Protein AF-A0A2V8PGR1-F1 (afdb_monomer_lite)

Foldse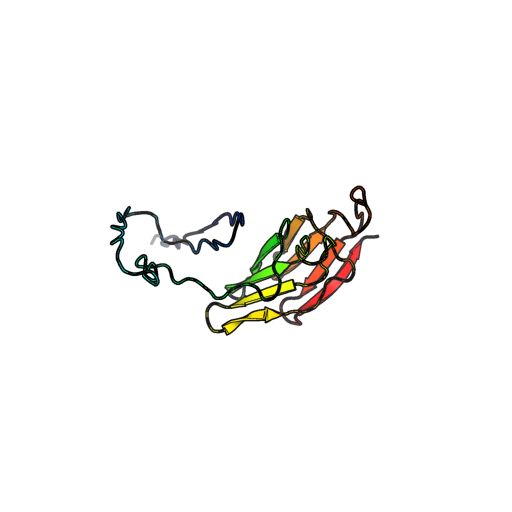ek 3Di:
DDDDDDDDDDDPDDADDDPQDGDDDDPPPDDDDDDDDPPDPPPPPCPPPDDRFDDEPFDFDQWDWDQFPVRKIKTAWGAGPVVRFQFQWIWIQDPVPGIDTFEGHPFRFGNWDWDQDPVRKIKIAWHFGGDPPGDIDRWMWIADPVRSYIDTDGD

Secondary structure (DSSP, 8-state):
-PPPP------------SSS-----------------TT-TT-----TT--PPPPPSS-EES-EEEE-TTS-EEEE--EETTTTEE---EEEEETTTEEEE-PPPSS--BS-EEEE-TTS-EEEE--EESSTTTEE---EEEEETTTTEEEEEE-

Structure (mmCIF, N/CA/C/O backbone):
data_AF-A0A2V8PGR1-F1
#
_entry.id   AF-A0A2V8PGR1-F1
#
loop_
_atom_site.group_PDB
_atom_site.id
_atom_site.type_symbol
_atom_site.label_atom_id
_atom_site.label_alt_id
_atom_site.label_comp_id
_atom_site.label_asym_id
_atom_site.label_entity_id
_atom_site.label_seq_id
_atom_site.pdbx_PDB_ins_code
_atom_site.Cartn_x
_atom_site.Cartn_y
_atom_site.Cartn_z
_atom_site.occupancy
_atom_site.B_iso_or_equiv
_atom_site.auth_seq_id
_atom_site.auth_comp_id
_atom_site.auth_asym_id
_atom_site.auth_atom_id
_atom_site.pdbx_PDB_model_num
ATOM 1 N N . MET A 1 1 ? -41.708 -13.026 21.544 1.00 40.34 1 MET A N 1
ATOM 2 C CA . MET A 1 1 ? -40.388 -12.455 21.886 1.00 40.34 1 MET A CA 1
ATOM 3 C C . MET A 1 1 ? -39.548 -12.405 20.611 1.00 40.34 1 MET A C 1
ATOM 5 O O . MET A 1 1 ? -39.101 -13.449 20.161 1.00 40.34 1 MET A O 1
ATOM 9 N N . ARG A 1 2 ? -39.451 -11.242 19.946 1.00 37.47 2 ARG A N 1
ATOM 10 C CA . ARG A 1 2 ? -38.632 -11.049 18.731 1.00 37.47 2 ARG A CA 1
ATOM 11 C C . ARG A 1 2 ? -37.319 -10.376 19.128 1.00 37.47 2 ARG A C 1
ATOM 13 O O . ARG A 1 2 ? -37.347 -9.368 19.823 1.00 37.47 2 ARG A O 1
ATOM 20 N N . ASN A 1 3 ? -36.204 -10.948 18.692 1.00 32.62 3 ASN A N 1
ATOM 21 C CA . ASN A 1 3 ? -34.861 -10.414 18.901 1.00 32.62 3 ASN A CA 1
ATOM 22 C C . ASN A 1 3 ? -34.662 -9.177 17.995 1.00 32.62 3 ASN A C 1
ATOM 24 O O . ASN A 1 3 ? -34.886 -9.308 16.787 1.00 32.62 3 ASN A O 1
ATOM 28 N N . PRO A 1 4 ? -34.306 -7.983 18.505 1.00 38.56 4 PRO A N 1
ATOM 29 C CA . PRO A 1 4 ? -34.068 -6.835 17.640 1.00 38.56 4 PRO A CA 1
ATOM 30 C C . PRO A 1 4 ? -32.735 -7.000 16.899 1.00 38.56 4 PRO A C 1
ATOM 32 O O . PRO A 1 4 ? -31.680 -7.199 17.501 1.00 38.56 4 PRO A O 1
ATOM 35 N N . ALA A 1 5 ? -32.795 -6.928 15.568 1.00 38.00 5 ALA A N 1
ATOM 36 C CA . ALA A 1 5 ? -31.629 -6.939 14.698 1.00 38.00 5 ALA A CA 1
ATOM 37 C C . ALA A 1 5 ? -30.696 -5.764 15.038 1.00 38.00 5 ALA A C 1
ATOM 39 O O . ALA A 1 5 ? -31.111 -4.607 15.107 1.00 38.00 5 ALA A O 1
ATOM 40 N N . LYS A 1 6 ? -29.418 -6.080 15.252 1.00 42.78 6 LYS A N 1
ATOM 41 C CA . LYS A 1 6 ? -28.343 -5.121 15.510 1.00 42.78 6 LYS A CA 1
ATOM 42 C C . LYS A 1 6 ? -28.073 -4.352 14.209 1.00 42.78 6 LYS A C 1
ATOM 44 O O . LYS A 1 6 ? -27.443 -4.885 13.301 1.00 42.78 6 LYS A O 1
ATOM 49 N N . ASN A 1 7 ? -28.579 -3.123 14.100 1.00 33.44 7 ASN A N 1
ATOM 50 C CA . ASN A 1 7 ? -28.240 -2.213 13.004 1.00 33.44 7 ASN A CA 1
ATOM 51 C C . ASN A 1 7 ? -26.753 -1.848 13.103 1.00 33.44 7 ASN A C 1
ATOM 53 O O . ASN A 1 7 ? -26.364 -1.033 13.936 1.00 33.44 7 ASN A O 1
ATOM 57 N N . ILE A 1 8 ? -25.922 -2.471 12.268 1.00 34.19 8 ILE A N 1
ATOM 58 C CA . ILE A 1 8 ? -24.512 -2.111 12.101 1.00 34.19 8 ILE A CA 1
ATOM 59 C C . ILE A 1 8 ? -24.435 -1.184 10.881 1.00 34.19 8 ILE A C 1
ATOM 61 O O . ILE A 1 8 ? -24.579 -1.676 9.758 1.00 34.19 8 ILE A O 1
ATOM 65 N N . PRO A 1 9 ? -24.228 0.135 11.041 1.00 31.20 9 PRO A N 1
ATOM 66 C CA . PRO A 1 9 ? -23.990 0.999 9.895 1.00 31.20 9 PRO A CA 1
ATOM 67 C C . PRO A 1 9 ? -22.628 0.644 9.284 1.00 31.20 9 PRO A C 1
ATOM 69 O O . PRO A 1 9 ? -21.581 0.855 9.891 1.00 31.20 9 PRO A O 1
ATOM 72 N N . ARG A 1 10 ? -22.639 0.070 8.078 1.00 33.03 10 ARG A N 1
ATOM 73 C CA . ARG A 1 10 ? -21.438 -0.133 7.260 1.00 33.03 10 ARG A CA 1
ATOM 74 C C . ARG A 1 10 ? -21.196 1.129 6.444 1.00 33.03 10 ARG A C 1
ATOM 76 O O . ARG A 1 10 ? -21.805 1.309 5.395 1.00 33.03 10 ARG A O 1
ATOM 83 N N . VAL A 1 11 ? -20.318 2.002 6.923 1.00 32.66 11 VAL A N 1
ATOM 84 C CA . VAL A 1 11 ? -19.789 3.098 6.105 1.00 32.66 11 VAL A CA 1
ATOM 85 C C . VAL A 1 11 ? -18.590 2.547 5.336 1.00 32.66 11 VAL A C 1
ATOM 87 O O . VAL A 1 11 ? -17.512 2.380 5.895 1.00 32.66 11 VAL A O 1
ATOM 90 N N . ILE A 1 12 ? -18.793 2.206 4.063 1.00 33.44 12 ILE A N 1
ATOM 91 C CA . ILE A 1 12 ? -17.710 1.918 3.115 1.00 33.44 12 ILE A CA 1
ATOM 92 C C . ILE A 1 12 ? -17.473 3.221 2.351 1.00 33.44 12 ILE A C 1
ATOM 94 O O . ILE A 1 12 ? -18.164 3.517 1.380 1.00 33.44 12 ILE A O 1
ATOM 98 N N . GLY A 1 13 ? -16.560 4.050 2.856 1.00 33.56 13 GLY A N 1
ATOM 99 C CA . GLY A 1 13 ? -16.101 5.250 2.162 1.00 33.56 13 GLY A CA 1
ATOM 100 C C . GLY A 1 13 ? -14.988 4.885 1.185 1.00 33.56 13 GLY A C 1
ATOM 101 O O . GLY A 1 13 ? -13.909 4.482 1.607 1.00 33.56 13 GLY A O 1
ATOM 102 N N . LEU A 1 14 ? -15.264 5.001 -0.113 1.00 29.20 14 LEU A N 1
ATOM 103 C CA . LEU A 1 14 ? -14.276 4.902 -1.186 1.00 29.20 14 LEU A CA 1
ATOM 104 C C . LEU A 1 14 ? -13.326 6.109 -1.096 1.00 29.20 14 LEU A C 1
ATOM 106 O O . LEU A 1 14 ? -13.737 7.243 -1.338 1.00 29.20 14 LEU A O 1
ATOM 110 N N . LEU A 1 15 ? -12.070 5.863 -0.722 1.00 35.34 15 LEU A N 1
ATOM 111 C CA . LEU A 1 15 ? -11.019 6.874 -0.621 1.00 35.34 15 LEU A CA 1
ATOM 112 C C . LEU A 1 15 ? -10.385 7.082 -2.006 1.00 35.34 15 LEU A C 1
ATOM 114 O O . LEU A 1 15 ? -9.574 6.273 -2.448 1.00 35.34 15 LEU A O 1
ATOM 118 N N . LEU A 1 16 ? -10.765 8.150 -2.710 1.00 32.25 16 LEU A N 1
ATOM 119 C CA . LEU A 1 16 ? -10.058 8.611 -3.908 1.00 32.25 16 LEU A CA 1
ATOM 120 C C . LEU A 1 16 ? -9.081 9.714 -3.497 1.00 32.25 16 LEU A C 1
ATOM 122 O O . LEU A 1 16 ? -9.485 10.846 -3.244 1.00 32.25 16 LEU A O 1
ATOM 126 N N . ALA A 1 17 ? -7.795 9.376 -3.424 1.00 36.00 17 ALA A N 1
ATOM 127 C CA . ALA A 1 17 ? -6.727 10.351 -3.255 1.00 36.00 17 ALA A CA 1
ATOM 128 C C . ALA A 1 17 ? -6.347 10.931 -4.627 1.00 36.00 17 ALA A C 1
ATOM 130 O O . ALA A 1 17 ? -5.546 10.362 -5.362 1.00 36.00 17 ALA A O 1
ATOM 131 N N . LEU A 1 18 ? -6.916 12.083 -4.974 1.00 30.31 18 LEU A N 1
ATOM 132 C CA . LEU A 1 18 ? -6.315 13.012 -5.930 1.00 30.31 18 LEU A CA 1
ATOM 133 C C . LEU A 1 18 ? -6.027 14.297 -5.158 1.00 30.31 18 LEU A C 1
ATOM 135 O O . LEU A 1 18 ? -6.954 14.966 -4.721 1.00 30.31 18 LEU A O 1
ATOM 139 N N . GLY A 1 19 ? -4.742 14.600 -4.955 1.00 35.44 19 GLY A N 1
ATOM 140 C CA . GLY A 1 19 ? -4.280 15.864 -4.377 1.00 35.44 19 GLY A CA 1
ATOM 141 C C . GLY A 1 19 ? -4.776 16.145 -2.953 1.00 35.44 19 GLY A C 1
ATOM 142 O O . GLY A 1 19 ? -5.741 16.871 -2.758 1.00 35.44 19 GLY A O 1
ATOM 143 N N . GLY A 1 20 ? -4.072 15.619 -1.948 1.00 34.12 20 GLY A N 1
ATOM 144 C CA . GLY A 1 20 ? -4.049 16.187 -0.591 1.00 34.12 20 GLY A CA 1
ATOM 145 C C . GLY A 1 20 ? -5.329 16.143 0.257 1.00 34.12 20 GLY A C 1
ATOM 146 O O . GLY A 1 20 ? -5.291 16.635 1.380 1.00 34.12 20 GLY A O 1
ATOM 147 N N . LEU A 1 21 ? -6.438 15.559 -0.208 1.00 33.75 21 LEU A N 1
ATOM 148 C CA . LEU A 1 21 ? -7.683 15.488 0.564 1.00 33.75 21 LEU A CA 1
ATOM 149 C C . LEU A 1 21 ? -7.979 14.052 1.021 1.00 33.75 21 LEU A C 1
ATOM 151 O O . LEU A 1 21 ? -8.390 13.208 0.227 1.00 33.75 21 LEU A O 1
ATOM 155 N N . ILE A 1 22 ? -7.803 13.777 2.317 1.00 40.59 22 ILE A N 1
ATOM 156 C CA . ILE A 1 22 ? -8.310 12.551 2.952 1.00 40.59 22 ILE A CA 1
ATOM 157 C C . ILE A 1 22 ? -9.729 12.832 3.456 1.00 40.59 22 ILE A C 1
ATOM 159 O O . ILE A 1 22 ? -9.932 13.639 4.360 1.00 40.59 22 ILE A O 1
ATOM 163 N N . LEU A 1 23 ? -10.722 12.178 2.848 1.00 42.41 23 LEU A N 1
ATOM 164 C CA . LEU A 1 23 ? -12.140 12.303 3.195 1.00 42.41 23 LEU A CA 1
ATOM 165 C C . LEU A 1 23 ? -12.488 11.373 4.369 1.00 42.41 23 LEU A C 1
ATOM 167 O O . LEU A 1 23 ? -12.731 10.186 4.160 1.00 42.41 23 LEU A O 1
ATOM 171 N N . ASN A 1 24 ? -12.563 11.896 5.597 1.00 39.75 24 ASN A N 1
ATOM 172 C CA . ASN A 1 24 ? -13.143 11.157 6.723 1.00 39.75 24 ASN A CA 1
ATOM 173 C C . ASN A 1 24 ? -14.666 11.364 6.747 1.00 39.75 24 ASN A C 1
ATOM 175 O O . ASN A 1 24 ? -15.163 12.481 6.880 1.00 39.75 24 ASN A O 1
ATOM 179 N N . GLY A 1 25 ? -15.413 10.272 6.567 1.00 36.50 25 GLY A N 1
ATOM 180 C CA . GLY A 1 25 ? -16.863 10.276 6.389 1.00 36.50 25 GLY A CA 1
ATOM 181 C C . GLY A 1 25 ? -17.641 10.875 7.565 1.00 36.50 25 GLY A C 1
ATOM 182 O O . GLY A 1 25 ? -17.817 10.230 8.594 1.00 36.50 25 GLY A O 1
ATOM 183 N N . SER A 1 26 ? -18.200 12.069 7.357 1.00 37.28 26 SER A N 1
ATOM 184 C CA . SER A 1 26 ? -19.403 12.540 8.055 1.00 37.28 26 SER A CA 1
ATOM 185 C C . SER A 1 26 ? -20.624 12.361 7.139 1.00 37.28 26 SER A C 1
ATOM 187 O O . SER A 1 26 ? -20.486 12.542 5.925 1.00 37.28 26 SER A O 1
ATOM 189 N N . PRO A 1 27 ? -21.825 12.030 7.657 1.00 34.81 27 PRO A N 1
ATOM 190 C CA . PRO A 1 27 ? -23.042 12.013 6.850 1.00 34.81 27 PRO A CA 1
ATOM 191 C C . PRO A 1 27 ? -23.256 13.398 6.229 1.00 34.81 27 PRO A C 1
ATOM 193 O O . PRO A 1 27 ? -23.369 14.394 6.944 1.00 34.81 27 PRO A O 1
ATOM 196 N N . VAL A 1 28 ? -23.291 13.478 4.898 1.00 39.78 28 VAL A N 1
ATOM 197 C CA . VAL A 1 28 ? -23.470 14.739 4.165 1.00 39.78 28 VAL A CA 1
ATOM 198 C C . VAL A 1 28 ? -24.928 15.184 4.299 1.00 39.78 28 VAL A C 1
ATOM 200 O O . VAL A 1 28 ? -25.746 14.927 3.424 1.00 39.78 28 VAL A O 1
ATOM 203 N N . SER A 1 29 ? -25.291 15.808 5.423 1.00 31.80 29 SER A N 1
ATOM 204 C CA . SER A 1 29 ? -26.648 16.337 5.626 1.00 31.80 29 SER A CA 1
ATOM 205 C C . SER A 1 29 ? -26.730 17.863 5.635 1.00 31.80 29 SER A C 1
ATOM 207 O O . SER A 1 29 ? -27.832 18.393 5.758 1.00 31.80 29 SER A O 1
ATOM 209 N N . LYS A 1 30 ? -25.616 18.599 5.502 1.00 33.69 30 LYS A N 1
ATOM 210 C CA . LYS A 1 30 ? -25.637 20.068 5.400 1.00 33.69 30 LYS A CA 1
ATOM 211 C C . LYS A 1 30 ? -24.507 20.594 4.515 1.00 33.69 30 LYS A C 1
ATOM 213 O O . LYS A 1 30 ? -23.338 20.463 4.857 1.00 33.69 30 LYS A O 1
ATOM 218 N N . PHE A 1 31 ? -24.868 21.249 3.413 1.00 37.59 31 PHE A N 1
ATOM 219 C CA . PHE A 1 31 ? -23.951 22.118 2.679 1.00 37.59 31 PHE A CA 1
ATOM 220 C C . PHE A 1 31 ? -23.799 23.430 3.459 1.00 37.59 31 PHE A C 1
ATOM 222 O O . PHE A 1 31 ? -24.781 24.143 3.664 1.00 37.59 31 PHE A O 1
ATOM 229 N N . VAL A 1 32 ? -22.584 23.750 3.909 1.00 39.69 32 VAL A N 1
ATOM 230 C CA . VAL A 1 32 ? -22.260 25.054 4.507 1.00 39.69 32 VAL A CA 1
ATOM 231 C C . VAL A 1 32 ? -21.476 25.862 3.478 1.00 39.69 32 VAL A C 1
ATOM 233 O O . VAL A 1 32 ? -20.457 25.408 2.964 1.00 39.69 32 VAL A O 1
ATOM 236 N N . LYS A 1 33 ? -21.972 27.056 3.145 1.00 38.69 33 LYS A N 1
ATOM 237 C CA . LYS A 1 33 ? -21.332 27.977 2.200 1.00 38.69 33 LYS A CA 1
ATOM 238 C C . LYS A 1 33 ? -20.172 28.688 2.906 1.00 38.69 33 LYS A C 1
ATOM 240 O O . LYS A 1 33 ? -20.406 29.423 3.861 1.00 38.69 33 LYS A O 1
ATOM 245 N N . ALA A 1 34 ? -18.940 28.476 2.449 1.00 40.22 34 ALA A N 1
ATOM 246 C CA . ALA A 1 34 ? -17.782 29.226 2.931 1.00 40.22 34 ALA A CA 1
ATOM 247 C C . ALA A 1 34 ? -17.799 30.646 2.334 1.00 40.22 34 ALA A C 1
ATOM 249 O O . ALA A 1 34 ? -17.810 30.810 1.114 1.00 40.22 34 ALA A O 1
ATOM 250 N N . THR A 1 35 ? -17.816 31.676 3.181 1.00 32.78 35 THR A N 1
ATOM 251 C CA . THR A 1 35 ? -17.675 33.078 2.756 1.00 32.78 35 THR A CA 1
ATOM 252 C C . THR A 1 35 ? -16.219 33.491 2.937 1.00 32.78 35 THR A C 1
ATOM 254 O O . THR A 1 35 ? -15.749 33.612 4.066 1.00 32.78 35 THR A O 1
ATOM 257 N N . ILE A 1 36 ? -15.500 33.710 1.836 1.00 43.81 36 ILE A N 1
ATOM 258 C CA . ILE A 1 36 ? -14.098 34.145 1.857 1.00 43.81 36 ILE A CA 1
ATOM 259 C C . ILE A 1 36 ? -14.057 35.659 2.125 1.00 43.81 36 ILE A C 1
ATOM 261 O O . ILE A 1 36 ? -14.719 36.425 1.424 1.00 43.81 36 ILE A O 1
ATOM 265 N N . ARG A 1 37 ? -13.281 36.106 3.124 1.00 39.75 37 ARG A N 1
ATOM 266 C CA . ARG A 1 37 ? -12.941 37.527 3.320 1.00 39.75 37 ARG A CA 1
ATOM 267 C C . ARG A 1 37 ? -11.565 37.797 2.690 1.00 39.75 37 ARG A C 1
ATOM 269 O O . ARG A 1 37 ? -10.591 37.238 3.182 1.00 39.75 37 ARG A O 1
ATOM 276 N N . PRO A 1 38 ? -11.448 38.648 1.652 1.00 39.16 38 PRO A N 1
ATOM 277 C CA . PRO A 1 38 ? -10.214 38.790 0.864 1.00 39.16 38 PRO A CA 1
ATOM 278 C C . PRO A 1 38 ? -8.996 39.415 1.573 1.00 39.16 38 PRO A C 1
ATOM 280 O O . PRO A 1 38 ? -7.968 39.597 0.934 1.00 39.16 38 PRO A O 1
ATOM 283 N N . SER A 1 39 ? -9.084 39.795 2.853 1.00 36.22 39 SER A N 1
ATOM 284 C CA . SER A 1 39 ? -8.076 40.637 3.524 1.00 36.22 39 SER A CA 1
ATOM 285 C C . SER A 1 39 ? -7.193 39.916 4.553 1.00 36.22 39 SER A C 1
ATOM 287 O O . SER A 1 39 ? -6.495 40.576 5.319 1.00 36.22 39 SER A O 1
ATOM 289 N N . GLN A 1 40 ? -7.230 38.585 4.624 1.00 43.94 40 GLN A N 1
ATOM 290 C CA . GLN A 1 40 ? -6.388 37.796 5.531 1.00 43.94 40 GLN A CA 1
ATOM 291 C C . GLN A 1 40 ? -5.645 36.730 4.711 1.00 43.94 40 GLN A C 1
ATOM 293 O O . GLN A 1 40 ? -6.258 35.727 4.348 1.00 43.94 40 GLN A O 1
ATOM 298 N N . PRO A 1 41 ? -4.350 36.926 4.397 1.00 41.50 41 PRO A N 1
ATOM 299 C CA . PRO A 1 41 ? -3.557 35.949 3.645 1.00 41.50 41 PRO A CA 1
ATOM 300 C C . PRO A 1 41 ? -3.286 34.643 4.417 1.00 41.50 41 PRO A C 1
ATOM 302 O O . PRO A 1 41 ? -2.720 33.721 3.844 1.00 41.50 41 PRO A O 1
ATOM 305 N N . ASP A 1 42 ? -3.732 34.546 5.675 1.00 47.50 42 ASP A N 1
ATOM 306 C CA . ASP A 1 42 ? -3.664 33.345 6.518 1.00 47.50 42 ASP A CA 1
ATOM 307 C C . ASP A 1 42 ? -5.041 32.974 7.105 1.00 47.50 42 ASP A C 1
ATOM 309 O O . ASP A 1 42 ? -5.193 32.584 8.263 1.00 47.50 42 ASP A O 1
ATOM 313 N N . ALA A 1 43 ? -6.106 33.153 6.317 1.00 42.19 43 ALA A N 1
ATOM 314 C CA . ALA A 1 43 ? -7.411 32.617 6.680 1.00 42.19 43 ALA A CA 1
ATOM 315 C C . ALA A 1 43 ? -7.354 31.082 6.611 1.00 42.19 43 ALA A C 1
ATOM 317 O O . ALA A 1 43 ? -7.694 30.479 5.593 1.00 42.19 43 ALA A O 1
ATOM 318 N N . THR A 1 44 ? -6.913 30.452 7.700 1.00 46.81 44 THR A N 1
ATOM 319 C CA . THR A 1 44 ? -7.078 29.018 7.927 1.00 46.81 44 THR A CA 1
ATOM 320 C C . THR A 1 44 ? -8.549 28.678 7.703 1.00 46.81 44 THR A C 1
ATOM 322 O O . THR A 1 44 ? -9.447 29.132 8.418 1.00 46.81 44 THR A O 1
ATOM 325 N N . LEU A 1 45 ? -8.820 27.935 6.630 1.00 48.81 45 LEU A N 1
ATOM 326 C CA . LEU A 1 45 ? -10.153 27.448 6.307 1.00 48.81 45 LEU A CA 1
ATOM 327 C C . LEU A 1 45 ? -10.562 26.434 7.380 1.00 48.81 45 LEU A C 1
ATOM 329 O O . LEU A 1 45 ? -10.401 25.231 7.211 1.00 48.81 45 LEU A O 1
ATOM 333 N N . SER A 1 46 ? -11.101 26.920 8.497 1.00 47.41 46 SER A N 1
ATOM 334 C CA . SER A 1 46 ? -11.833 26.089 9.447 1.00 47.41 46 SER A CA 1
ATOM 335 C C . SER A 1 46 ? -13.220 25.826 8.869 1.00 47.41 46 SER A C 1
ATOM 337 O O . SER A 1 46 ? -14.202 26.510 9.149 1.00 47.41 46 SER A O 1
ATOM 339 N N . ILE A 1 47 ? -13.309 24.839 7.985 1.00 56.78 47 ILE A N 1
ATOM 340 C CA . ILE A 1 47 ? -14.599 24.236 7.658 1.00 56.78 47 ILE A CA 1
ATOM 341 C C . ILE A 1 47 ? -15.013 23.396 8.879 1.00 56.78 47 ILE A C 1
ATOM 343 O O . ILE A 1 47 ? -14.288 22.473 9.250 1.00 56.78 47 ILE A O 1
ATOM 347 N N . PRO A 1 48 ? -16.131 23.708 9.564 1.00 53.09 48 PRO A N 1
ATOM 348 C CA . PRO A 1 48 ? -16.521 22.980 10.766 1.00 53.09 48 PRO A CA 1
ATOM 349 C C . PRO A 1 48 ? -16.627 21.483 10.470 1.00 53.09 48 PRO A C 1
ATOM 351 O O . PRO A 1 48 ? -17.363 21.075 9.572 1.00 53.09 48 PRO A O 1
ATOM 354 N N . GLY A 1 49 ? -15.872 20.676 11.213 1.00 56.66 49 GLY A N 1
ATOM 355 C CA . GLY A 1 49 ? -15.809 19.228 11.012 1.00 56.66 49 GLY A CA 1
ATOM 356 C C . GLY A 1 49 ? -14.674 18.735 10.113 1.00 56.66 49 GLY A C 1
ATOM 357 O O . GLY A 1 49 ? -14.535 17.523 9.982 1.00 56.66 49 GLY A O 1
ATOM 358 N N . TRP A 1 50 ? 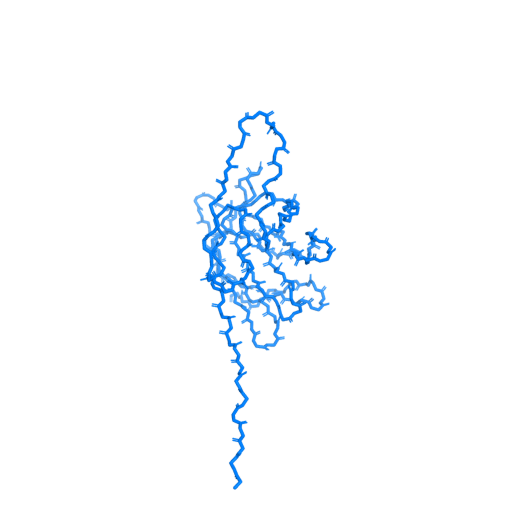-13.833 19.615 9.557 1.00 56.50 50 TRP A N 1
ATOM 359 C CA . TRP A 1 50 ? -12.573 19.199 8.942 1.00 56.50 50 TRP A CA 1
ATOM 360 C C . TRP A 1 50 ? -11.389 19.948 9.531 1.00 56.50 50 TRP A C 1
ATOM 362 O O . TRP A 1 50 ? -11.343 21.176 9.536 1.00 56.50 50 TRP A O 1
ATOM 372 N N . ASN A 1 51 ? -10.403 19.174 9.969 1.00 62.91 51 ASN A N 1
ATOM 373 C CA . ASN A 1 51 ? -9.087 19.673 10.318 1.00 62.91 51 ASN A CA 1
ATOM 374 C C . ASN A 1 51 ? -8.124 19.214 9.227 1.00 62.91 51 ASN A C 1
ATOM 376 O O . ASN A 1 51 ? -8.103 18.030 8.886 1.00 62.91 51 ASN A O 1
ATOM 380 N N . LEU A 1 52 ? -7.351 20.144 8.668 1.00 64.19 52 LEU A N 1
ATOM 381 C CA . LEU A 1 52 ? -6.242 19.788 7.789 1.00 64.19 52 LEU A CA 1
ATOM 382 C C . LEU A 1 52 ? -5.227 18.980 8.607 1.00 64.19 52 LEU A C 1
ATOM 384 O O . LEU A 1 52 ? -4.800 19.425 9.673 1.00 64.19 52 LEU A O 1
ATOM 388 N N . SER A 1 53 ? -4.857 17.793 8.126 1.00 68.06 53 SER A N 1
ATOM 389 C CA . SER A 1 53 ? -3.703 17.069 8.660 1.00 68.06 53 SER A CA 1
ATOM 390 C C . SER A 1 53 ? -2.412 17.738 8.195 1.00 68.06 53 SER A C 1
ATOM 392 O O . SER A 1 53 ? -2.409 18.474 7.206 1.00 68.06 53 SER A O 1
ATOM 394 N N . SER A 1 54 ? -1.291 17.434 8.850 1.00 79.75 54 SER A N 1
ATOM 395 C CA . SER A 1 54 ? 0.014 17.819 8.311 1.00 79.75 54 SER A CA 1
ATOM 396 C C . SER A 1 54 ? 0.269 17.180 6.935 1.00 79.75 54 SER A C 1
ATOM 398 O O . SER A 1 54 ? -0.434 16.257 6.506 1.00 79.75 54 SER A O 1
ATOM 400 N N . ASN A 1 55 ? 1.294 17.677 6.242 1.00 83.88 55 ASN A N 1
ATOM 401 C CA . ASN A 1 55 ? 1.738 17.124 4.965 1.00 83.88 55 ASN A CA 1
ATOM 402 C C . ASN A 1 55 ? 2.352 15.727 5.145 1.00 83.88 55 ASN A C 1
ATOM 404 O O . ASN A 1 55 ? 2.896 15.419 6.208 1.00 83.88 55 ASN A O 1
ATOM 408 N N . LEU A 1 56 ? 2.309 14.925 4.076 1.00 85.31 56 LEU A N 1
ATOM 409 C CA . LEU A 1 56 ? 3.165 13.745 3.926 1.00 85.31 56 LEU A CA 1
ATOM 410 C C . LEU A 1 56 ? 4.638 14.141 4.085 1.00 85.31 56 LEU A C 1
ATOM 412 O O . LEU A 1 56 ? 5.038 15.221 3.643 1.00 85.31 56 LEU A O 1
ATOM 416 N N . ASN A 1 57 ? 5.452 13.240 4.633 1.00 88.19 57 ASN A N 1
ATOM 417 C CA . ASN A 1 57 ? 6.896 13.442 4.737 1.00 88.19 57 ASN A CA 1
ATOM 418 C C . ASN A 1 57 ? 7.551 13.459 3.349 1.00 88.19 57 ASN A C 1
ATOM 420 O O . ASN A 1 57 ? 8.535 14.169 3.136 1.00 88.19 57 ASN A O 1
ATOM 424 N N . LYS A 1 58 ? 6.997 12.700 2.390 1.00 85.19 58 LYS A N 1
ATOM 425 C CA . LYS A 1 58 ? 7.457 12.677 0.994 1.00 85.19 58 LYS A CA 1
ATOM 426 C C . LYS A 1 58 ? 6.298 12.912 0.032 1.00 85.19 58 LYS A C 1
ATOM 428 O O . LYS A 1 58 ? 5.324 12.155 0.008 1.00 85.19 58 LYS A O 1
ATOM 433 N N . GLY A 1 59 ? 6.428 13.957 -0.786 1.00 86.12 59 GLY A N 1
ATOM 434 C CA . GLY A 1 59 ? 5.492 14.247 -1.869 1.00 86.12 59 GLY A CA 1
ATOM 435 C C . GLY A 1 59 ? 5.482 13.115 -2.896 1.00 86.12 59 GLY A C 1
ATOM 436 O O . GLY A 1 59 ? 6.532 12.704 -3.384 1.00 86.12 59 GLY A O 1
ATOM 437 N N . ARG A 1 60 ? 4.293 12.599 -3.215 1.00 89.88 60 ARG A N 1
ATOM 438 C CA . ARG A 1 60 ? 4.127 11.430 -4.087 1.00 89.88 60 ARG A CA 1
ATOM 439 C C . ARG A 1 60 ? 2.826 11.478 -4.880 1.00 89.88 60 ARG A C 1
ATOM 441 O O . ARG A 1 60 ? 1.811 11.965 -4.381 1.00 89.88 60 ARG A O 1
ATOM 448 N N . LEU A 1 61 ? 2.823 10.887 -6.071 1.00 89.44 61 LEU A N 1
ATOM 449 C CA . LEU A 1 61 ? 1.617 10.631 -6.876 1.00 89.44 61 LEU A CA 1
ATOM 450 C C . LEU A 1 61 ? 1.522 9.152 -7.267 1.00 89.44 61 LEU A C 1
ATOM 452 O O . LEU A 1 61 ? 2.461 8.401 -7.031 1.00 89.44 61 LEU A O 1
ATOM 456 N N . ASN A 1 62 ? 0.383 8.698 -7.799 1.00 92.81 62 ASN A N 1
ATOM 457 C CA . ASN A 1 62 ? 0.166 7.290 -8.186 1.00 92.81 62 ASN A CA 1
ATOM 458 C C . ASN A 1 62 ? 0.445 6.259 -7.063 1.00 92.81 62 ASN A C 1
ATOM 460 O O . ASN A 1 62 ? 0.822 5.115 -7.337 1.00 92.81 62 ASN A O 1
ATOM 464 N N . HIS A 1 63 ? 0.294 6.681 -5.804 1.00 95.81 63 HIS A N 1
ATOM 465 C CA . HIS A 1 63 ? 0.378 5.844 -4.608 1.00 95.81 63 HIS A CA 1
ATOM 466 C C . HIS A 1 63 ? -0.985 5.215 -4.291 1.00 95.81 63 HIS A C 1
ATOM 468 O O . HIS A 1 63 ? -2.009 5.618 -4.843 1.00 95.81 63 HIS A O 1
ATOM 474 N N . THR A 1 64 ? -1.010 4.267 -3.356 1.00 97.00 64 THR A N 1
ATOM 475 C CA . THR A 1 64 ? -2.259 3.747 -2.780 1.00 97.00 64 THR A CA 1
ATOM 476 C C . THR A 1 64 ? -2.409 4.179 -1.327 1.00 97.00 64 THR A C 1
ATOM 478 O O . THR A 1 64 ? -1.415 4.419 -0.643 1.00 97.00 64 THR A O 1
ATOM 481 N N . ALA A 1 65 ? -3.656 4.283 -0.858 1.00 96.06 65 ALA A N 1
ATOM 482 C CA . ALA A 1 65 ? -4.000 4.589 0.526 1.00 96.06 65 ALA A CA 1
ATOM 483 C C . ALA A 1 65 ? -5.014 3.556 1.045 1.00 96.06 65 ALA A C 1
ATOM 485 O O . ALA A 1 65 ? -6.076 3.379 0.450 1.00 96.06 65 ALA A O 1
ATOM 486 N N . THR A 1 66 ? -4.690 2.862 2.136 1.00 95.88 66 THR A N 1
ATOM 487 C CA . THR A 1 66 ? -5.509 1.779 2.703 1.00 95.88 66 THR A CA 1
ATOM 488 C C . THR A 1 66 ? -5.829 2.062 4.167 1.00 95.88 66 THR A C 1
ATOM 490 O O . THR A 1 66 ? -4.919 2.171 4.985 1.00 95.88 66 THR A O 1
ATOM 493 N N . LEU A 1 67 ? -7.117 2.147 4.514 1.00 95.12 67 LEU A N 1
ATOM 494 C CA . LEU A 1 67 ? -7.558 2.216 5.909 1.00 95.12 67 LEU A CA 1
ATOM 495 C C . LEU A 1 67 ? -7.330 0.861 6.589 1.00 95.12 67 LEU A C 1
ATOM 497 O O . LEU A 1 67 ? -7.843 -0.158 6.129 1.00 95.12 67 LEU A O 1
ATOM 501 N N . LEU A 1 68 ? -6.575 0.854 7.682 1.00 94.88 68 LEU A N 1
ATOM 502 C CA . LEU A 1 68 ? -6.245 -0.340 8.451 1.00 94.88 68 LEU A CA 1
ATOM 503 C C . LEU A 1 68 ? -7.259 -0.573 9.590 1.00 94.88 68 LEU A C 1
ATOM 505 O O . LEU A 1 68 ? -7.877 0.378 10.073 1.00 94.88 68 LEU A O 1
ATOM 509 N N . PRO A 1 69 ? -7.399 -1.816 10.100 1.00 92.31 69 PRO A N 1
ATOM 510 C CA . PRO A 1 69 ? -8.315 -2.123 11.205 1.00 92.31 69 PRO A CA 1
ATOM 511 C C . PRO A 1 69 ? -8.029 -1.368 12.510 1.00 92.31 69 PRO A C 1
ATOM 513 O O . PRO A 1 69 ? -8.923 -1.220 13.338 1.00 92.31 69 PRO A O 1
ATOM 516 N N . ASN A 1 70 ? -6.796 -0.890 12.700 1.00 89.50 70 ASN A N 1
ATOM 517 C CA . ASN A 1 70 ? -6.402 -0.077 13.853 1.00 89.50 70 ASN A CA 1
ATOM 518 C C . ASN A 1 70 ? -6.753 1.417 13.698 1.00 89.50 70 ASN A C 1
ATOM 520 O O . ASN A 1 70 ? -6.386 2.210 14.557 1.00 89.50 70 ASN A O 1
ATOM 524 N N . GLY A 1 71 ? -7.430 1.807 12.613 1.00 90.81 71 GLY A N 1
ATOM 525 C CA . GLY A 1 71 ? -7.845 3.185 12.345 1.00 90.81 71 GLY A CA 1
ATOM 526 C C . GLY A 1 71 ? -6.791 4.056 11.657 1.00 90.81 71 GLY A C 1
ATOM 527 O O . GLY A 1 71 ? -7.119 5.171 11.257 1.00 90.81 71 GLY A O 1
ATOM 528 N N . LYS A 1 72 ? -5.558 3.564 11.467 1.00 92.50 72 LYS A N 1
ATOM 529 C CA . LYS A 1 72 ? -4.514 4.278 10.715 1.00 92.50 72 LYS A CA 1
ATOM 530 C C . LYS A 1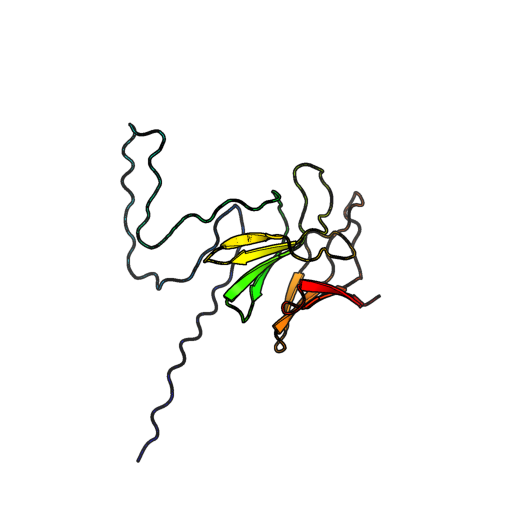 72 ? -4.708 4.111 9.207 1.00 92.50 72 LYS A C 1
ATOM 532 O O . LYS A 1 72 ? -5.292 3.125 8.758 1.00 92.50 72 LYS A O 1
ATOM 537 N N . VAL A 1 73 ? -4.179 5.036 8.409 1.00 94.81 73 VAL A N 1
ATOM 538 C CA . VAL A 1 73 ? -4.165 4.917 6.938 1.00 94.81 73 VAL A CA 1
ATOM 539 C C . VAL A 1 73 ? -2.746 4.637 6.461 1.00 94.81 73 VAL A C 1
ATOM 541 O O . VAL A 1 73 ? -1.854 5.443 6.694 1.00 94.81 73 VAL A O 1
ATOM 544 N N . LEU A 1 74 ? -2.542 3.512 5.775 1.00 96.75 74 LEU A N 1
ATOM 545 C CA . LEU A 1 74 ? -1.289 3.181 5.099 1.00 96.75 74 LEU A CA 1
ATOM 546 C C . LEU A 1 74 ? -1.254 3.832 3.722 1.00 96.75 74 LEU A C 1
ATOM 548 O O . LEU A 1 74 ? -2.035 3.453 2.853 1.00 96.75 74 LEU A O 1
ATOM 552 N N . VAL A 1 75 ? -0.316 4.746 3.511 1.00 96.81 75 VAL A N 1
ATOM 553 C CA . VAL A 1 75 ? 0.052 5.275 2.199 1.00 96.81 75 VAL A CA 1
ATOM 554 C C . VAL A 1 75 ? 1.326 4.585 1.734 1.00 96.81 75 VAL A C 1
ATOM 556 O O . VAL A 1 75 ? 2.337 4.635 2.426 1.00 96.81 75 VAL A O 1
ATOM 559 N N . ALA A 1 76 ? 1.295 3.934 0.573 1.00 97.12 76 ALA A N 1
ATOM 560 C CA . ALA A 1 76 ? 2.400 3.100 0.109 1.00 97.12 76 ALA A CA 1
ATOM 561 C C . ALA A 1 76 ? 2.773 3.374 -1.351 1.00 97.12 76 ALA A C 1
ATOM 563 O O . ALA A 1 76 ? 1.910 3.568 -2.212 1.00 97.12 76 ALA A O 1
ATOM 564 N N . GLY A 1 77 ? 4.082 3.358 -1.613 1.00 96.56 77 GLY A N 1
ATOM 565 C CA . GLY A 1 77 ? 4.665 3.512 -2.940 1.00 96.56 77 GLY A CA 1
ATOM 566 C C . GLY A 1 77 ? 4.302 4.837 -3.610 1.00 96.56 77 GLY A C 1
ATOM 567 O O . GLY A 1 77 ? 4.201 5.875 -2.957 1.00 96.56 77 GLY A O 1
ATOM 568 N N . GLY A 1 78 ? 4.113 4.799 -4.923 1.00 95.19 78 GLY A N 1
ATOM 569 C CA . GLY A 1 78 ? 3.905 5.976 -5.759 1.00 95.19 78 GLY A CA 1
ATOM 570 C C . GLY A 1 78 ? 5.186 6.435 -6.440 1.00 95.19 78 GLY A C 1
ATOM 571 O O . GLY A 1 78 ? 6.206 5.756 -6.404 1.00 95.19 78 GLY A O 1
ATOM 572 N N . GLU A 1 79 ? 5.106 7.565 -7.118 1.00 90.75 79 GLU A N 1
ATOM 573 C CA . GLU A 1 79 ? 6.220 8.221 -7.786 1.00 90.75 79 GLU A CA 1
ATOM 574 C C . GLU A 1 79 ? 6.685 9.382 -6.912 1.00 90.75 79 GLU A C 1
ATOM 576 O O . GLU A 1 79 ? 5.885 10.258 -6.569 1.00 90.75 79 GLU A O 1
ATOM 581 N N . ASP A 1 80 ? 7.956 9.351 -6.511 1.00 83.25 80 ASP A N 1
ATOM 582 C CA . ASP A 1 80 ? 8.586 10.459 -5.799 1.00 83.25 80 ASP A CA 1
ATOM 583 C C . ASP A 1 80 ? 8.800 11.606 -6.789 1.00 83.25 80 ASP A C 1
ATOM 585 O O . ASP A 1 80 ? 9.615 11.501 -7.705 1.00 83.25 80 ASP A O 1
ATOM 589 N N . LEU A 1 81 ? 8.063 12.702 -6.604 1.00 68.94 81 LEU A N 1
ATOM 590 C CA . LEU A 1 81 ? 8.096 13.854 -7.505 1.00 68.94 81 LEU A CA 1
ATOM 591 C C . LEU A 1 81 ? 9.447 14.580 -7.521 1.00 68.94 81 LEU A C 1
ATOM 593 O O . LEU A 1 81 ? 9.763 15.239 -8.508 1.00 68.94 81 LEU A O 1
ATOM 597 N N . GLY A 1 82 ? 10.240 14.476 -6.451 1.00 69.25 82 GLY A N 1
ATOM 598 C CA . GLY A 1 82 ? 11.566 15.087 -6.398 1.00 69.25 82 GLY A CA 1
ATOM 599 C C . GLY A 1 82 ? 12.596 14.333 -7.239 1.00 69.25 82 GLY A C 1
ATOM 600 O O . GLY A 1 82 ? 13.549 14.937 -7.725 1.00 69.25 82 GLY A O 1
ATOM 601 N N . ALA A 1 83 ? 12.397 13.025 -7.422 1.00 70.62 83 ALA A N 1
ATOM 602 C CA . ALA A 1 83 ? 13.354 12.139 -8.080 1.00 70.62 83 ALA A CA 1
ATOM 603 C C . ALA A 1 83 ? 12.841 11.513 -9.393 1.00 70.62 83 ALA A C 1
ATOM 605 O O . ALA A 1 83 ? 13.649 10.990 -10.156 1.00 70.62 83 ALA A O 1
ATOM 606 N N . GLY A 1 84 ? 11.533 11.552 -9.673 1.00 74.56 84 GLY A N 1
ATOM 607 C CA . GLY A 1 84 ? 10.917 10.918 -10.848 1.00 74.56 84 GLY A CA 1
ATOM 608 C C . GLY A 1 84 ? 11.049 9.391 -10.853 1.00 74.56 84 GLY A C 1
ATOM 609 O O . GLY A 1 84 ? 11.144 8.774 -11.913 1.00 74.56 84 GLY A O 1
ATOM 610 N N . VAL A 1 85 ? 11.139 8.772 -9.671 1.00 87.38 85 VAL A N 1
ATOM 611 C CA . VAL A 1 85 ? 11.366 7.326 -9.513 1.00 87.38 85 VAL A CA 1
ATOM 612 C C . VAL A 1 85 ? 10.273 6.670 -8.686 1.00 87.38 85 VAL A C 1
ATOM 614 O O . VAL A 1 85 ? 9.609 7.302 -7.861 1.00 87.38 85 VAL A O 1
ATOM 617 N N . ALA A 1 86 ? 10.120 5.361 -8.880 1.00 93.88 86 ALA A N 1
ATOM 618 C CA . ALA A 1 86 ? 9.206 4.553 -8.099 1.00 93.88 86 ALA A CA 1
ATOM 619 C C . ALA A 1 86 ? 9.637 4.534 -6.621 1.00 93.88 86 ALA A C 1
ATOM 621 O O . ALA A 1 86 ? 10.726 4.073 -6.272 1.00 93.88 86 ALA A O 1
ATOM 622 N N . ALA A 1 87 ? 8.772 5.027 -5.742 1.00 94.88 87 ALA A N 1
ATOM 623 C CA . ALA A 1 87 ? 9.008 5.094 -4.314 1.00 94.88 87 ALA A CA 1
ATOM 624 C C . ALA A 1 87 ? 8.811 3.715 -3.675 1.00 94.88 87 ALA A C 1
ATOM 626 O O . ALA A 1 87 ? 7.810 3.033 -3.899 1.00 94.88 87 ALA A O 1
ATOM 627 N N . ALA A 1 88 ? 9.767 3.320 -2.836 1.00 96.00 88 ALA A N 1
ATOM 628 C CA . ALA A 1 88 ? 9.635 2.178 -1.930 1.00 96.00 88 ALA A CA 1
ATOM 629 C C . ALA A 1 88 ? 9.129 2.588 -0.539 1.00 96.00 88 ALA A C 1
ATOM 631 O O . ALA A 1 88 ? 8.869 1.734 0.301 1.00 96.00 88 ALA A O 1
ATOM 632 N N . SER A 1 89 ? 9.016 3.890 -0.273 1.00 95.88 89 SER A N 1
ATOM 633 C CA . SER A 1 89 ? 8.599 4.396 1.030 1.00 95.88 89 SER A CA 1
ATOM 634 C C . SER A 1 89 ? 7.103 4.223 1.261 1.00 95.88 89 SER A C 1
ATOM 636 O O . SER A 1 89 ? 6.297 4.309 0.328 1.00 95.88 89 SER A O 1
ATOM 638 N N . ALA A 1 90 ? 6.749 4.035 2.527 1.00 96.75 90 ALA A N 1
ATOM 639 C CA . ALA A 1 90 ? 5.379 4.023 3.003 1.00 96.75 90 ALA A CA 1
ATOM 640 C C . ALA A 1 90 ? 5.258 4.847 4.291 1.00 96.75 90 ALA A C 1
ATOM 642 O O . ALA A 1 90 ? 6.212 4.977 5.060 1.00 96.75 90 ALA A O 1
ATOM 643 N N . GLU A 1 91 ? 4.074 5.400 4.517 1.00 95.56 91 GLU A N 1
ATOM 644 C CA . GLU A 1 91 ? 3.757 6.261 5.652 1.00 95.56 91 GLU A CA 1
ATOM 645 C C . GLU A 1 91 ? 2.410 5.848 6.252 1.00 95.56 91 GLU A C 1
ATOM 647 O O . GLU A 1 91 ? 1.494 5.436 5.539 1.00 95.56 91 GLU A O 1
ATOM 652 N N . LEU A 1 92 ? 2.286 5.953 7.570 1.00 94.75 92 LEU A N 1
ATOM 653 C CA . LEU A 1 92 ? 1.049 5.760 8.311 1.00 94.75 92 LEU A CA 1
ATOM 654 C C . LEU A 1 92 ? 0.528 7.116 8.766 1.00 94.75 92 LEU A C 1
ATOM 656 O O . LEU A 1 92 ? 1.218 7.834 9.486 1.00 94.75 92 LEU A O 1
ATOM 660 N N . TYR A 1 93 ? -0.705 7.435 8.397 1.00 90.94 93 TYR A N 1
ATOM 661 C CA . TYR A 1 93 ? -1.441 8.519 9.030 1.00 90.94 93 TYR A CA 1
ATOM 662 C C . TYR A 1 93 ? -2.137 8.008 10.286 1.00 90.94 93 TYR A C 1
ATOM 664 O O . TYR A 1 93 ? -2.925 7.058 10.226 1.00 90.94 93 TYR A O 1
ATOM 672 N N . ASP A 1 94 ? -1.864 8.674 11.400 1.00 84.69 94 ASP A N 1
ATOM 673 C CA . ASP A 1 94 ? -2.598 8.565 12.649 1.00 84.69 94 ASP A CA 1
ATOM 674 C C . ASP A 1 94 ? -3.295 9.900 12.945 1.00 84.69 94 ASP A C 1
ATOM 676 O O . ASP A 1 94 ? -2.683 10.964 12.867 1.00 84.69 94 ASP A O 1
ATOM 680 N N . ALA A 1 95 ? -4.573 9.861 13.315 1.00 77.62 95 ALA A N 1
ATOM 681 C CA . ALA A 1 95 ? -5.315 11.067 13.666 1.00 77.62 95 ALA A CA 1
ATOM 682 C C . ALA A 1 95 ? -4.757 11.767 14.921 1.00 77.62 95 ALA A C 1
ATOM 684 O O . ALA A 1 95 ? -5.007 12.959 15.101 1.00 77.62 95 ALA A O 1
ATOM 685 N N . THR A 1 96 ? -4.016 11.056 15.783 1.00 77.75 96 THR A N 1
ATOM 686 C CA . THR A 1 96 ? -3.425 11.627 17.006 1.00 77.75 96 THR A CA 1
ATOM 687 C C . THR A 1 96 ? -1.987 12.102 16.826 1.00 77.75 96 THR A C 1
ATOM 689 O O . THR A 1 96 ? -1.567 13.035 17.503 1.00 77.75 96 THR A O 1
ATOM 692 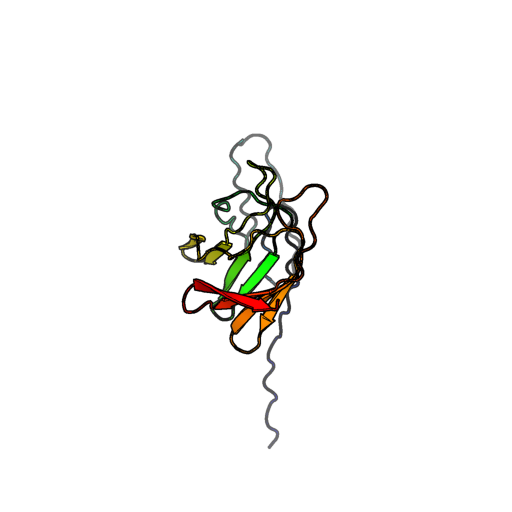N N . GLU A 1 97 ? -1.229 11.466 15.932 1.00 71.31 97 GLU A N 1
ATOM 693 C CA . GLU A 1 97 ? 0.225 11.658 15.792 1.00 71.31 97 GLU A CA 1
ATOM 694 C C . GLU A 1 97 ? 0.646 12.080 14.373 1.00 71.31 97 GLU A C 1
ATOM 696 O O . GLU A 1 97 ? 1.835 12.147 14.071 1.00 71.31 97 GLU A O 1
ATOM 701 N N . ASN A 1 98 ? -0.316 12.408 13.505 1.00 84.06 98 ASN A N 1
ATOM 702 C CA . ASN A 1 98 ? -0.106 12.730 12.094 1.00 84.06 98 ASN A CA 1
ATOM 703 C C . ASN A 1 98 ? 0.669 11.623 11.336 1.00 84.06 98 ASN A C 1
ATOM 705 O O . ASN A 1 98 ? 0.439 10.431 11.550 1.00 84.06 98 ASN A O 1
ATOM 709 N N . TRP A 1 99 ? 1.518 12.003 10.375 1.00 89.94 99 TRP A N 1
ATOM 710 C CA . TRP A 1 99 ? 2.210 11.101 9.453 1.00 89.94 99 TRP A CA 1
ATOM 711 C C . TRP A 1 99 ? 3.517 10.561 10.027 1.00 89.94 99 TRP A C 1
ATOM 713 O O . TRP A 1 99 ? 4.416 11.328 10.362 1.00 89.94 99 TRP A O 1
ATOM 723 N N . ASN A 1 100 ? 3.654 9.238 10.037 1.00 92.75 100 ASN A N 1
ATOM 724 C CA . ASN A 1 100 ? 4.844 8.531 10.499 1.00 92.75 100 ASN A CA 1
ATOM 725 C C . ASN A 1 100 ? 5.374 7.606 9.399 1.00 92.75 100 ASN A C 1
ATOM 727 O O . ASN A 1 100 ? 4.597 6.874 8.786 1.00 92.75 100 ASN A O 1
ATOM 731 N N . GLU A 1 101 ? 6.685 7.591 9.156 1.00 93.81 101 GLU A N 1
ATOM 732 C CA . GLU A 1 101 ? 7.280 6.604 8.248 1.00 93.81 101 GLU A CA 1
ATOM 733 C C . GLU A 1 101 ? 7.106 5.180 8.812 1.00 93.81 101 GLU A C 1
ATOM 735 O O . GLU A 1 101 ? 7.194 4.946 10.018 1.00 93.81 101 GLU A O 1
ATOM 740 N N . THR A 1 102 ? 6.849 4.211 7.933 1.00 96.50 102 THR A N 1
ATOM 741 C CA . THR A 1 102 ? 6.836 2.781 8.279 1.00 96.50 102 THR A CA 1
ATOM 742 C C . THR A 1 102 ? 7.851 2.029 7.418 1.00 96.50 102 THR A C 1
ATOM 744 O O . THR A 1 102 ? 8.621 2.640 6.678 1.00 96.50 102 THR A O 1
ATOM 747 N N . GLY A 1 103 ? 7.905 0.699 7.525 1.00 97.19 103 GLY A N 1
ATOM 748 C CA . GLY A 1 103 ? 8.816 -0.099 6.714 1.00 97.19 103 GLY A CA 1
ATOM 749 C C . GLY A 1 103 ? 8.650 0.176 5.218 1.00 97.19 103 GLY A C 1
ATOM 750 O O . GLY A 1 103 ? 7.554 0.456 4.731 1.00 97.19 103 GLY A O 1
ATOM 751 N N . ASN A 1 104 ? 9.753 0.049 4.485 1.00 97.50 104 ASN A N 1
ATOM 752 C CA . ASN A 1 104 ? 9.778 0.223 3.037 1.00 97.50 104 ASN A CA 1
ATOM 753 C C . ASN A 1 104 ? 9.419 -1.078 2.313 1.00 97.50 104 ASN A C 1
ATOM 755 O O . ASN A 1 104 ? 9.796 -2.171 2.758 1.00 97.50 104 ASN A O 1
ATOM 759 N N . LEU A 1 105 ? 8.769 -0.937 1.159 1.00 97.50 105 LEU A N 1
ATOM 760 C CA . LEU A 1 105 ? 8.650 -1.998 0.167 1.00 97.50 105 LEU A CA 1
ATOM 761 C C . LEU A 1 105 ? 10.049 -2.472 -0.259 1.00 97.50 105 LEU A C 1
ATOM 763 O O . LEU A 1 105 ? 11.026 -1.719 -0.237 1.00 97.50 105 LEU A O 1
ATOM 767 N N . LYS A 1 106 ? 10.151 -3.728 -0.683 1.00 96.31 106 LYS A N 1
ATOM 768 C CA . LYS A 1 106 ? 11.361 -4.316 -1.267 1.00 96.31 106 LYS A CA 1
ATOM 769 C C . LYS A 1 106 ? 11.589 -3.825 -2.688 1.00 96.31 106 LYS A C 1
ATOM 771 O O . LYS A 1 106 ? 12.736 -3.673 -3.100 1.00 96.31 106 LYS A O 1
ATOM 776 N N . THR A 1 107 ? 10.520 -3.554 -3.430 1.00 95.62 107 THR A N 1
ATOM 777 C CA . THR A 1 107 ? 10.590 -2.959 -4.763 1.00 95.62 107 THR A CA 1
ATOM 778 C C . THR A 1 107 ? 9.712 -1.718 -4.816 1.00 95.62 107 THR A C 1
ATOM 780 O O . THR A 1 107 ? 8.493 -1.793 -4.645 1.00 95.62 107 THR A O 1
ATOM 783 N N . GLY A 1 108 ? 10.348 -0.568 -5.066 1.00 95.75 108 GLY A N 1
ATOM 784 C CA . GLY A 1 108 ? 9.641 0.687 -5.290 1.00 95.75 108 GLY A CA 1
ATOM 785 C C . GLY A 1 108 ? 8.695 0.570 -6.477 1.00 95.75 108 GLY A C 1
ATOM 786 O O . GLY A 1 108 ? 9.060 0.002 -7.509 1.00 95.75 108 GLY A O 1
ATOM 787 N N . ARG A 1 109 ? 7.467 1.068 -6.312 1.00 96.75 109 ARG A N 1
ATOM 788 C CA . ARG A 1 109 ? 6.405 0.892 -7.309 1.00 96.75 109 ARG A CA 1
ATOM 789 C C . ARG A 1 109 ? 5.377 2.012 -7.289 1.00 96.75 109 ARG A C 1
ATOM 791 O O . ARG A 1 109 ? 4.947 2.448 -6.225 1.00 96.75 109 ARG A O 1
ATOM 798 N N . TYR A 1 110 ? 4.896 2.397 -8.463 1.00 95.38 110 TYR A N 1
ATOM 799 C CA . TYR A 1 110 ? 3.761 3.309 -8.661 1.00 95.38 110 TYR A CA 1
ATOM 800 C C . TYR A 1 110 ? 2.689 2.646 -9.536 1.00 95.38 110 TYR A C 1
ATOM 802 O O . TYR A 1 110 ? 2.949 1.599 -10.126 1.00 95.38 110 TYR A O 1
ATOM 810 N N . LEU A 1 111 ? 1.471 3.203 -9.577 1.00 95.25 111 LEU A N 1
ATOM 811 C CA . LEU A 1 111 ? 0.327 2.636 -10.327 1.00 95.25 111 LEU A CA 1
ATOM 812 C C . LEU A 1 111 ? -0.008 1.177 -9.944 1.00 95.25 111 LEU A C 1
ATOM 814 O O . LEU A 1 111 ? -0.560 0.419 -10.738 1.00 95.25 111 LEU A O 1
ATOM 818 N N . HIS A 1 112 ? 0.350 0.767 -8.730 1.00 96.56 112 HIS A N 1
ATOM 819 C CA . HIS A 1 112 ? 0.054 -0.556 -8.188 1.00 96.56 112 HIS A CA 1
ATOM 820 C C . HIS A 1 112 ? -1.337 -0.579 -7.541 1.00 96.56 112 HIS A C 1
ATOM 822 O O . HIS A 1 112 ? -1.921 0.464 -7.247 1.00 96.56 112 HIS A O 1
ATOM 828 N N . THR A 1 113 ? -1.850 -1.773 -7.251 1.00 97.88 113 THR A N 1
ATOM 829 C CA . THR A 1 113 ? -3.067 -1.943 -6.440 1.00 97.88 113 THR A CA 1
ATOM 830 C C . THR A 1 113 ? -2.713 -2.321 -5.010 1.00 97.88 113 THR A C 1
ATOM 832 O O . THR A 1 113 ? -1.749 -3.058 -4.809 1.00 97.88 113 THR A O 1
ATOM 835 N N . ALA A 1 114 ? -3.526 -1.900 -4.040 1.00 97.81 114 ALA A N 1
ATOM 836 C CA . ALA A 1 114 ? -3.452 -2.348 -2.651 1.00 97.81 114 ALA A CA 1
ATOM 837 C C . ALA A 1 114 ? -4.780 -2.976 -2.217 1.00 97.81 114 ALA A C 1
ATOM 839 O O . ALA A 1 114 ? -5.854 -2.509 -2.596 1.00 97.81 114 ALA A O 1
ATOM 840 N N . THR A 1 115 ? -4.726 -4.051 -1.435 1.00 97.62 115 THR A N 1
ATOM 841 C CA . THR A 1 115 ? -5.908 -4.754 -0.927 1.00 97.62 115 THR A CA 1
ATOM 842 C C . THR A 1 115 ? -5.711 -5.120 0.535 1.00 97.62 115 THR A C 1
ATOM 844 O O . THR A 1 115 ? -4.788 -5.859 0.879 1.00 97.62 115 THR A O 1
ATOM 847 N N . LEU A 1 116 ? -6.603 -4.625 1.396 1.00 97.69 116 LEU A N 1
ATOM 848 C CA . LEU A 1 116 ? -6.688 -5.063 2.784 1.00 97.69 116 LEU A CA 1
ATOM 849 C C . LEU A 1 116 ? -7.272 -6.478 2.846 1.00 97.69 116 LEU A C 1
ATOM 851 O O . LEU A 1 116 ? -8.369 -6.736 2.350 1.00 97.69 116 LEU A O 1
ATOM 855 N N . LEU A 1 117 ? -6.550 -7.383 3.493 1.00 96.00 117 LEU A N 1
ATOM 856 C CA . LEU A 1 117 ? -6.993 -8.741 3.767 1.00 96.00 117 LEU A CA 1
ATOM 857 C C . LEU A 1 117 ? -7.785 -8.809 5.080 1.00 96.00 117 LEU A C 1
ATOM 859 O O . LEU A 1 117 ? -7.615 -7.994 5.987 1.00 96.00 117 LEU A O 1
ATOM 863 N N . THR A 1 118 ? -8.610 -9.847 5.226 1.00 95.44 118 THR A N 1
ATOM 864 C CA . THR A 1 118 ? -9.421 -10.088 6.436 1.00 95.44 118 THR A CA 1
ATOM 865 C C . THR A 1 118 ? -8.592 -10.317 7.700 1.00 95.44 118 THR A C 1
ATOM 867 O O . THR A 1 118 ? -9.093 -10.109 8.800 1.00 95.44 118 THR A O 1
ATOM 870 N N . ASN A 1 119 ? -7.325 -10.709 7.557 1.00 94.00 119 ASN A N 1
ATOM 871 C CA . ASN A 1 119 ? -6.378 -10.855 8.663 1.00 94.00 119 ASN A CA 1
ATOM 872 C C . ASN A 1 119 ? -5.669 -9.538 9.044 1.00 94.00 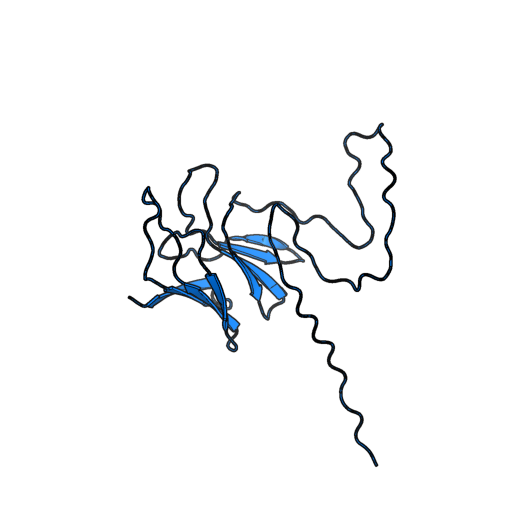119 ASN A C 1
ATOM 874 O O . ASN A 1 119 ? -4.765 -9.560 9.872 1.00 94.00 119 ASN A O 1
ATOM 878 N N . GLY A 1 120 ? -6.043 -8.409 8.433 1.00 95.56 120 GLY A N 1
ATOM 879 C CA . GLY A 1 120 ? -5.494 -7.085 8.730 1.00 95.56 120 GLY A CA 1
ATOM 880 C C . GLY A 1 120 ? -4.192 -6.735 8.004 1.00 95.56 120 GLY A C 1
ATOM 881 O O . GLY A 1 120 ? -3.691 -5.627 8.182 1.00 95.56 120 GLY A O 1
ATOM 882 N N . LYS A 1 121 ? -3.653 -7.635 7.174 1.00 98.00 121 LYS A N 1
ATOM 883 C CA . LYS A 1 121 ? -2.480 -7.362 6.329 1.00 98.00 121 LYS A CA 1
ATOM 884 C C . LYS A 1 121 ? -2.884 -6.697 5.016 1.00 98.00 121 LYS A C 1
ATOM 886 O O . LYS A 1 121 ? -4.018 -6.854 4.570 1.00 98.00 121 LYS A O 1
ATOM 891 N N . VAL A 1 122 ? -1.960 -5.992 4.369 1.00 98.44 122 VAL A N 1
ATOM 892 C CA . VAL A 1 122 ? -2.207 -5.352 3.064 1.00 98.44 122 VAL A CA 1
ATOM 893 C C . VAL A 1 122 ? -1.349 -6.012 1.997 1.00 98.44 122 VAL A C 1
ATOM 895 O O . VAL A 1 122 ? -0.134 -6.077 2.143 1.00 98.44 122 VAL A O 1
ATOM 898 N N . VAL A 1 123 ? -1.970 -6.496 0.923 1.00 98.06 123 VAL A N 1
ATOM 899 C CA . VAL A 1 123 ? -1.257 -6.959 -0.274 1.00 98.06 123 VAL A CA 1
ATOM 900 C C . VAL A 1 123 ? -1.135 -5.803 -1.245 1.00 98.06 123 VAL A C 1
ATOM 902 O O . VAL A 1 123 ? -2.137 -5.166 -1.566 1.00 98.06 123 VAL A O 1
ATOM 905 N N . ILE A 1 124 ? 0.070 -5.575 -1.750 1.00 98.12 124 ILE A N 1
ATOM 906 C CA . ILE A 1 124 ? 0.320 -4.733 -2.911 1.00 98.12 124 ILE A CA 1
ATOM 907 C C . ILE A 1 124 ? 0.786 -5.604 -4.069 1.00 98.12 124 ILE A C 1
ATOM 909 O O . ILE A 1 124 ? 1.657 -6.450 -3.891 1.00 98.12 124 ILE A O 1
ATOM 913 N N . ALA A 1 125 ? 0.223 -5.388 -5.255 1.00 96.94 125 ALA A N 1
ATOM 914 C CA . ALA A 1 125 ? 0.535 -6.173 -6.443 1.00 96.94 125 ALA A CA 1
ATOM 915 C C . ALA A 1 125 ? 0.744 -5.290 -7.676 1.00 96.94 125 ALA A C 1
ATOM 917 O O . ALA A 1 125 ? 0.060 -4.278 -7.861 1.00 96.94 125 ALA A O 1
ATOM 918 N N . GLY A 1 126 ? 1.681 -5.715 -8.524 1.00 96.25 126 GLY A N 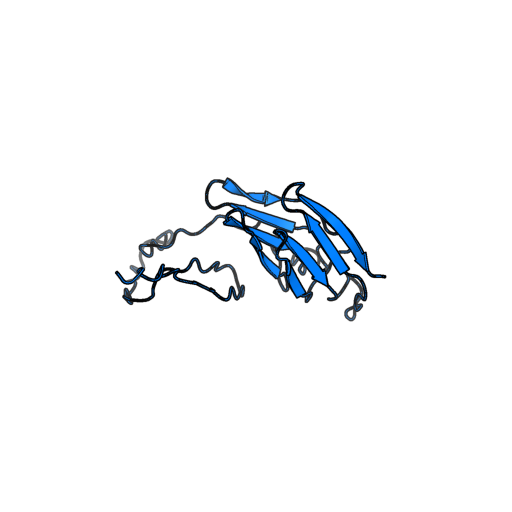1
ATOM 919 C CA . GLY A 1 126 ? 1.933 -5.112 -9.826 1.00 96.25 126 GLY A CA 1
ATOM 920 C C . GLY A 1 126 ? 2.451 -3.677 -9.760 1.00 96.25 126 GLY A C 1
ATOM 921 O O . GLY A 1 126 ? 3.177 -3.294 -8.834 1.00 96.25 126 GLY A O 1
ATOM 922 N N . GLY A 1 127 ? 2.061 -2.891 -10.761 1.00 95.62 127 GLY A N 1
ATOM 923 C CA . GLY A 1 127 ? 2.505 -1.516 -10.956 1.00 95.62 127 GLY A CA 1
ATOM 924 C C . GLY A 1 127 ? 3.794 -1.415 -11.767 1.00 95.62 127 GLY A C 1
ATOM 925 O O . GLY A 1 127 ? 4.255 -2.381 -12.373 1.00 95.62 127 GLY A O 1
ATOM 926 N N . CYS A 1 128 ? 4.358 -0.217 -11.774 1.00 94.75 128 CYS A N 1
ATOM 927 C CA . CYS A 1 128 ? 5.553 0.145 -12.516 1.00 94.75 128 CYS A CA 1
ATOM 928 C C . CYS A 1 128 ? 6.742 0.322 -11.569 1.00 94.75 128 CYS A C 1
ATOM 930 O O . CYS A 1 128 ? 6.631 1.033 -10.569 1.00 94.75 128 CYS A O 1
ATOM 932 N N . GLY A 1 129 ? 7.878 -0.293 -11.900 1.00 94.00 129 GLY A N 1
ATOM 933 C CA . GLY A 1 129 ? 9.171 0.003 -11.280 1.00 94.00 129 GLY A CA 1
ATOM 934 C C . GLY A 1 129 ? 9.831 1.251 -11.880 1.00 94.00 129 GLY A C 1
ATOM 935 O O . GLY A 1 129 ? 9.237 1.960 -12.688 1.00 94.00 129 GLY A O 1
ATOM 936 N N . SER A 1 130 ? 11.089 1.510 -11.520 1.00 90.44 130 SER A N 1
ATOM 937 C CA . SER A 1 130 ? 11.805 2.738 -11.916 1.00 90.44 130 SER A CA 1
ATOM 938 C C . SER A 1 130 ? 12.320 2.776 -13.363 1.00 90.44 130 SER A C 1
ATOM 940 O O . SER A 1 130 ? 12.960 3.756 -13.740 1.00 90.44 130 SER A O 1
ATOM 942 N N . SER A 1 131 ? 12.104 1.741 -14.181 1.00 86.50 131 SER A N 1
ATOM 943 C CA . SER A 1 131 ? 12.527 1.782 -15.587 1.00 86.50 131 SER A CA 1
ATOM 944 C C . SER A 1 131 ? 11.617 2.683 -16.421 1.00 86.50 131 SER A C 1
ATOM 946 O O . SER A 1 131 ? 10.429 2.826 -16.125 1.00 86.50 131 SER A O 1
ATOM 948 N N . GLN A 1 132 ? 12.187 3.257 -17.483 1.00 82.88 132 GLN A N 1
ATOM 949 C CA . GLN A 1 132 ? 11.483 4.108 -18.441 1.00 82.88 132 GLN A CA 1
ATOM 950 C C . GLN A 1 132 ? 11.594 3.515 -19.860 1.00 82.88 132 GLN A C 1
ATOM 952 O O . GLN A 1 132 ? 12.718 3.293 -20.317 1.00 82.88 132 GLN A O 1
ATOM 957 N N . PRO A 1 133 ? 10.472 3.244 -20.563 1.00 84.94 133 PRO A N 1
ATOM 958 C CA . PRO A 1 133 ? 9.085 3.362 -20.092 1.00 84.94 133 PRO A CA 1
ATOM 959 C C . PRO A 1 133 ? 8.791 2.402 -18.925 1.00 84.94 133 PRO A C 1
ATOM 961 O O . PRO A 1 133 ? 9.618 1.539 -18.618 1.00 84.94 133 PRO A O 1
ATOM 964 N N . CYS A 1 134 ? 7.626 2.573 -18.284 1.00 88.50 134 CYS A N 1
ATOM 965 C CA . CYS A 1 134 ? 7.180 1.766 -17.142 1.00 88.50 134 CYS A CA 1
ATOM 966 C C . CYS A 1 134 ? 7.588 0.291 -17.286 1.00 88.50 134 CYS A C 1
ATOM 968 O O . CYS A 1 134 ? 7.169 -0.389 -18.223 1.00 88.50 134 CYS A O 1
ATOM 970 N N . GLY A 1 135 ? 8.395 -0.192 -16.338 1.00 92.31 135 GLY A N 1
ATOM 971 C CA . GLY A 1 135 ? 8.722 -1.609 -16.202 1.00 92.31 135 GLY A CA 1
ATOM 972 C C . GLY A 1 135 ? 7.646 -2.299 -15.385 1.00 92.31 135 GLY A C 1
ATOM 973 O O . GLY A 1 135 ? 7.627 -2.088 -14.167 1.00 92.31 135 GLY A O 1
ATOM 974 N N . PRO A 1 136 ? 6.747 -3.082 -16.007 1.00 94.69 136 PRO A N 1
ATOM 975 C CA . PRO A 1 136 ? 5.683 -3.743 -15.276 1.00 94.69 136 PRO A CA 1
ATOM 976 C C . PRO A 1 136 ? 6.287 -4.737 -14.289 1.00 94.69 136 PRO A C 1
ATOM 978 O O . PRO A 1 136 ? 7.120 -5.572 -14.643 1.00 94.69 136 PRO A O 1
ATOM 981 N N . LEU A 1 137 ? 5.856 -4.645 -13.039 1.00 95.94 137 LEU A N 1
ATOM 982 C CA . LEU A 1 137 ? 6.232 -5.585 -12.000 1.00 95.94 137 LEU A CA 1
ATOM 983 C C . LEU A 1 137 ? 5.253 -6.759 -12.022 1.00 95.94 137 LEU A C 1
ATOM 985 O O . LEU A 1 137 ? 4.040 -6.566 -11.993 1.00 95.94 137 LEU A O 1
ATOM 989 N N . ASN A 1 138 ? 5.779 -7.979 -12.027 1.00 95.88 138 ASN A N 1
ATOM 990 C CA . ASN A 1 138 ? 5.013 -9.209 -11.803 1.00 95.88 138 ASN A CA 1
ATOM 991 C C . ASN A 1 138 ? 5.027 -9.647 -10.325 1.00 95.88 138 ASN A C 1
ATOM 993 O O . ASN A 1 138 ? 4.470 -10.688 -9.991 1.00 95.88 138 ASN A O 1
ATOM 997 N N . SER A 1 139 ? 5.654 -8.861 -9.445 1.00 97.06 139 SER A N 1
ATOM 998 C CA . SER A 1 139 ? 5.801 -9.171 -8.024 1.00 97.06 139 SER A CA 1
ATOM 999 C C . SER A 1 139 ? 4.692 -8.567 -7.162 1.00 97.06 139 SER A C 1
ATOM 1001 O O . SER A 1 139 ? 4.107 -7.522 -7.484 1.00 97.06 139 SER A O 1
ATOM 1003 N N . ALA A 1 140 ? 4.457 -9.205 -6.017 1.00 97.75 140 ALA A N 1
ATOM 1004 C CA . ALA A 1 140 ? 3.563 -8.729 -4.970 1.00 97.75 140 ALA A CA 1
ATOM 1005 C C . ALA A 1 140 ? 4.253 -8.741 -3.602 1.00 97.75 140 ALA A C 1
ATOM 1007 O O . ALA A 1 140 ? 5.130 -9.564 -3.334 1.00 97.75 140 ALA A O 1
ATOM 1008 N N . GLU A 1 141 ? 3.832 -7.839 -2.723 1.00 98.38 141 GLU A N 1
ATOM 1009 C CA . GLU A 1 141 ? 4.376 -7.679 -1.378 1.00 98.38 141 GLU A CA 1
ATOM 1010 C C . GLU A 1 141 ? 3.257 -7.563 -0.342 1.00 98.38 141 GLU A C 1
ATOM 1012 O O . GLU A 1 141 ? 2.191 -7.012 -0.607 1.00 98.38 141 GLU A O 1
ATOM 1017 N N . LEU A 1 142 ? 3.507 -8.093 0.851 1.00 98.38 142 LEU A N 1
ATOM 1018 C CA . LEU A 1 142 ? 2.583 -8.131 1.973 1.00 98.38 142 LEU A CA 1
ATOM 1019 C C . LEU A 1 142 ? 3.100 -7.238 3.097 1.00 98.38 142 LEU A C 1
ATOM 1021 O O . LEU A 1 142 ? 4.196 -7.466 3.607 1.00 98.38 142 LEU A O 1
ATOM 1025 N N . TYR A 1 143 ? 2.287 -6.277 3.513 1.00 98.62 143 TYR A N 1
ATOM 1026 C CA . TYR A 1 143 ? 2.519 -5.451 4.689 1.00 98.62 143 TYR A CA 1
ATOM 1027 C C . TYR A 1 143 ? 1.835 -6.037 5.919 1.00 98.62 143 TYR A C 1
ATOM 1029 O O . TYR A 1 143 ? 0.634 -6.327 5.902 1.00 98.62 143 TYR A O 1
ATOM 1037 N N . ASP A 1 144 ? 2.595 -6.165 6.999 1.00 97.75 144 ASP A N 1
ATOM 1038 C CA . ASP A 1 144 ? 2.091 -6.490 8.328 1.00 97.75 144 ASP A CA 1
ATOM 1039 C C . ASP A 1 144 ? 2.039 -5.218 9.185 1.00 97.75 144 ASP A C 1
ATOM 1041 O O . ASP A 1 144 ? 3.074 -4.658 9.544 1.00 97.75 144 ASP A O 1
ATOM 1045 N N . ALA A 1 145 ? 0.829 -4.759 9.511 1.00 93.12 145 ALA A N 1
ATOM 1046 C CA . ALA A 1 145 ? 0.610 -3.533 10.277 1.00 93.12 145 ALA A CA 1
ATOM 1047 C C . ALA A 1 145 ? 0.997 -3.648 11.760 1.00 93.12 145 ALA A C 1
ATOM 1049 O O . ALA A 1 145 ? 1.144 -2.624 12.425 1.00 93.12 145 ALA A O 1
ATOM 1050 N N . THR A 1 146 ? 1.149 -4.864 12.295 1.00 93.81 146 THR A N 1
ATOM 1051 C CA . THR A 1 146 ? 1.577 -5.071 13.685 1.00 93.81 146 THR A CA 1
ATOM 1052 C C . THR A 1 146 ? 3.074 -4.836 13.836 1.00 93.81 146 THR A C 1
ATOM 1054 O O . THR A 1 146 ? 3.510 -4.287 14.844 1.00 93.81 146 THR A O 1
ATOM 1057 N N . THR A 1 147 ? 3.862 -5.225 12.834 1.00 95.88 147 THR A N 1
ATOM 1058 C CA . THR A 1 147 ? 5.325 -5.075 12.845 1.00 95.88 147 THR A CA 1
ATOM 1059 C C . THR A 1 147 ? 5.816 -3.910 11.992 1.00 95.88 147 THR A C 1
ATOM 1061 O O . THR A 1 147 ? 6.971 -3.513 12.109 1.00 95.88 147 THR A O 1
ATOM 1064 N N . GLY A 1 148 ? 4.968 -3.370 11.116 1.00 96.38 148 GLY A N 1
ATOM 1065 C CA . GLY A 1 148 ? 5.344 -2.342 10.152 1.00 96.38 148 GLY A CA 1
ATOM 1066 C C . GLY A 1 148 ? 6.294 -2.851 9.067 1.00 96.38 148 GLY A C 1
ATOM 1067 O O . GLY A 1 148 ? 7.108 -2.078 8.568 1.00 96.38 148 GLY A O 1
ATOM 1068 N N . THR A 1 149 ? 6.244 -4.141 8.715 1.00 98.06 149 THR A N 1
ATOM 1069 C CA . THR A 1 149 ? 7.219 -4.766 7.802 1.00 98.06 149 THR A CA 1
ATOM 1070 C C . THR A 1 149 ? 6.600 -5.269 6.505 1.00 98.06 149 THR A C 1
ATOM 1072 O O . THR A 1 149 ? 5.474 -5.766 6.503 1.00 98.06 149 THR A O 1
ATOM 1075 N N . TRP A 1 150 ? 7.392 -5.230 5.430 1.00 98.44 150 TRP A N 1
ATOM 1076 C CA . TRP A 1 150 ? 7.046 -5.763 4.110 1.00 98.44 150 TRP A CA 1
ATOM 1077 C C . TRP A 1 150 ? 7.775 -7.070 3.797 1.00 98.44 150 TRP A C 1
ATOM 1079 O O . TRP A 1 150 ? 8.987 -7.183 4.022 1.00 98.44 150 TRP A O 1
ATOM 1089 N N . THR A 1 151 ? 7.051 -8.011 3.191 1.00 98.00 151 THR A N 1
ATOM 1090 C CA . THR A 1 151 ? 7.566 -9.310 2.735 1.00 98.00 151 THR A CA 1
ATOM 1091 C C . THR A 1 151 ? 7.129 -9.578 1.296 1.00 98.00 151 THR A C 1
ATOM 1093 O O . THR A 1 151 ? 5.960 -9.392 0.975 1.00 98.00 151 THR A O 1
ATOM 1096 N N . SER A 1 152 ? 8.033 -10.049 0.431 1.00 97.00 152 SER A N 1
ATOM 1097 C CA . SER A 1 152 ? 7.666 -10.481 -0.929 1.00 97.00 152 SER A CA 1
ATOM 1098 C C . SER A 1 152 ? 6.852 -11.779 -0.888 1.00 97.00 152 SER A C 1
ATOM 1100 O O . SER A 1 152 ? 7.203 -12.694 -0.142 1.00 97.00 152 SER A O 1
ATOM 1102 N N . ILE A 1 153 ? 5.766 -11.857 -1.662 1.00 94.31 153 ILE A N 1
ATOM 1103 C CA . ILE A 1 153 ? 4.811 -12.982 -1.643 1.00 94.31 153 ILE A CA 1
ATOM 1104 C C . ILE A 1 153 ? 4.439 -13.526 -3.035 1.00 94.31 153 ILE A C 1
ATOM 1106 O O . ILE A 1 153 ? 3.510 -14.322 -3.147 1.00 94.31 153 ILE A O 1
ATOM 1110 N N . GLY A 1 154 ? 5.156 -13.142 -4.094 1.00 74.25 154 GLY A N 1
ATOM 1111 C CA . GLY A 1 154 ? 4.957 -13.695 -5.437 1.00 74.25 154 GLY A CA 1
ATOM 1112 C C . GLY A 1 154 ? 6.106 -13.354 -6.385 1.00 74.25 154 GLY A C 1
ATOM 1113 O O . GLY A 1 154 ? 6.497 -12.188 -6.451 1.00 74.25 154 GLY A O 1
ATOM 1114 N N . ASN A 1 155 ? 6.611 -14.377 -7.086 1.00 55.06 155 ASN A N 1
ATOM 1115 C CA . ASN A 1 155 ? 7.573 -14.318 -8.194 1.00 55.06 155 ASN A CA 1
ATOM 1116 C C . ASN A 1 155 ? 7.051 -15.168 -9.353 1.00 55.06 155 ASN A C 1
ATOM 1118 O O . ASN A 1 155 ? 6.615 -16.306 -9.060 1.00 55.06 155 ASN A O 1
#

Radius of gyration: 18.85 Å; chains: 1; bounding box: 54×55×42 Å

pLDDT: mean 74.31, std 25.72, range [29.2, 98.62]

Sequence (155 aa):
MRNPAKNIPRVIGLLLALGGLILNGSPVSKFVKATIRPSQPDATLSIPGWNLSSNLNKGRLNHTATLLPNGKVLVAGGEDLGAGVAAASAELYDATENWNETGNLKTGRYLHTATLLTNGKVVIAGGCGSSQPCGPLNSAELYDATTGTWTSIGN